Protein AF-A0A1V6PI79-F1 (afdb_monomer_lite)

Structure (mmCIF, N/CA/C/O backbone):
data_AF-A0A1V6PI79-F1
#
_entry.id   AF-A0A1V6PI79-F1
#
loop_
_atom_site.group_PDB
_atom_site.id
_atom_site.type_symbol
_atom_site.label_atom_id
_atom_site.label_alt_id
_atom_site.label_comp_id
_atom_site.label_asym_id
_atom_site.label_entity_id
_atom_site.label_seq_id
_atom_site.pdbx_PDB_ins_code
_atom_site.Cartn_x
_atom_site.Cartn_y
_atom_site.Cartn_z
_atom_site.occupancy
_atom_site.B_iso_or_equiv
_atom_site.auth_seq_id
_atom_site.auth_comp_id
_atom_site.auth_asym_id
_atom_site.auth_atom_id
_atom_site.pdbx_PDB_model_num
ATOM 1 N N . MET A 1 1 ? 9.885 20.110 6.551 1.00 49.41 1 MET A N 1
ATOM 2 C CA . MET A 1 1 ? 9.176 18.878 6.132 1.00 49.41 1 MET A CA 1
ATOM 3 C C . MET A 1 1 ? 8.008 18.507 7.058 1.00 49.41 1 MET A C 1
ATOM 5 O O . MET A 1 1 ? 6.992 18.074 6.544 1.00 49.41 1 MET A O 1
ATOM 9 N N . ALA A 1 2 ? 8.077 18.765 8.374 1.00 46.44 2 ALA A N 1
ATOM 10 C CA . ALA A 1 2 ? 7.014 18.412 9.331 1.00 46.44 2 ALA A CA 1
ATOM 11 C C . ALA A 1 2 ? 5.639 19.081 9.095 1.00 46.44 2 ALA A C 1
ATOM 13 O O . ALA A 1 2 ? 4.614 18.442 9.294 1.00 46.44 2 ALA A O 1
ATOM 14 N N . LYS A 1 3 ? 5.588 20.341 8.636 1.00 42.50 3 LYS A N 1
ATOM 15 C CA . LYS A 1 3 ? 4.326 21.104 8.513 1.00 42.50 3 LYS A CA 1
ATOM 16 C C . LYS A 1 3 ? 3.316 20.467 7.540 1.00 42.50 3 LYS A C 1
ATOM 18 O O . LYS A 1 3 ? 2.138 20.381 7.848 1.00 42.50 3 LYS A O 1
ATOM 23 N N . LYS A 1 4 ? 3.808 19.930 6.418 1.00 51.59 4 LYS A N 1
ATOM 24 C CA . LYS A 1 4 ? 2.984 19.308 5.366 1.00 51.59 4 LYS A CA 1
ATOM 25 C C . LYS A 1 4 ? 2.314 18.011 5.839 1.00 51.59 4 LYS A C 1
ATOM 27 O O . LYS A 1 4 ? 1.198 17.714 5.434 1.00 51.59 4 LYS A O 1
ATOM 32 N N . THR A 1 5 ? 2.992 17.260 6.708 1.00 49.56 5 THR A N 1
ATOM 33 C CA . THR A 1 5 ? 2.476 16.017 7.294 1.00 49.56 5 THR A CA 1
ATOM 34 C C . THR A 1 5 ? 1.290 16.289 8.224 1.00 49.56 5 THR A C 1
ATOM 36 O O . THR A 1 5 ? 0.300 15.568 8.175 1.00 49.56 5 THR A O 1
ATOM 39 N N . TRP A 1 6 ? 1.347 17.370 9.010 1.00 51.69 6 TRP A N 1
ATOM 40 C CA . TRP A 1 6 ? 0.253 17.790 9.896 1.00 51.69 6 TRP A CA 1
ATOM 41 C C . TRP A 1 6 ? -0.976 18.319 9.140 1.00 51.69 6 TRP A C 1
ATOM 43 O O . TRP A 1 6 ? -2.103 18.077 9.568 1.00 51.69 6 TRP A O 1
ATOM 53 N N . ASP A 1 7 ? -0.782 18.983 7.996 1.00 58.84 7 ASP A N 1
ATOM 54 C CA . ASP A 1 7 ? -1.893 19.510 7.187 1.00 58.84 7 ASP A CA 1
ATOM 55 C C . ASP A 1 7 ? -2.795 18.400 6.614 1.00 58.84 7 ASP A C 1
ATOM 57 O O . ASP A 1 7 ? -4.004 18.597 6.478 1.00 58.84 7 ASP A O 1
ATOM 61 N N . ILE A 1 8 ? -2.227 17.229 6.298 1.00 62.56 8 ILE A N 1
ATOM 62 C CA . ILE A 1 8 ? -2.992 16.066 5.820 1.00 62.56 8 ILE A CA 1
ATOM 63 C C . ILE A 1 8 ? -3.825 15.477 6.964 1.00 62.56 8 ILE A C 1
ATOM 65 O O . ILE A 1 8 ? -5.027 15.276 6.802 1.00 62.56 8 ILE A O 1
ATOM 69 N N . LEU A 1 9 ? -3.211 15.263 8.134 1.00 59.34 9 LEU A N 1
ATOM 70 C CA . LEU A 1 9 ? -3.875 14.676 9.304 1.00 59.34 9 LEU A CA 1
ATOM 71 C C . LEU A 1 9 ? -5.095 15.500 9.753 1.00 59.34 9 LEU A C 1
ATOM 73 O O . LEU A 1 9 ? -6.146 14.933 10.028 1.00 59.34 9 LEU A O 1
ATOM 77 N N . ASN A 1 10 ? -4.997 16.834 9.736 1.00 59.88 10 ASN A N 1
ATOM 78 C CA . ASN A 1 10 ? -6.093 17.727 10.139 1.00 59.88 10 ASN A CA 1
ATOM 79 C C . ASN A 1 10 ? -7.277 17.775 9.153 1.00 59.88 10 ASN A C 1
ATOM 81 O O . ASN A 1 10 ? -8.338 18.298 9.497 1.00 59.88 10 ASN A O 1
ATOM 85 N N . LYS A 1 11 ? -7.117 17.269 7.923 1.00 61.94 11 LYS A N 1
ATOM 86 C CA . LYS A 1 11 ? -8.177 17.251 6.898 1.00 61.94 11 LYS A CA 1
ATOM 87 C C . LYS A 1 11 ? -8.848 15.892 6.724 1.00 61.94 11 LYS A C 1
ATOM 89 O O . LYS A 1 11 ? -9.892 15.822 6.075 1.00 61.94 11 LYS A O 1
ATOM 94 N N . ILE A 1 12 ? -8.284 14.827 7.289 1.00 62.84 12 ILE A N 1
ATOM 9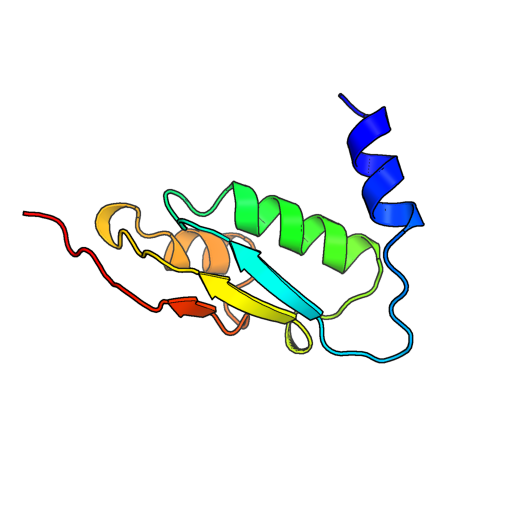5 C CA . ILE A 1 12 ? -8.872 13.489 7.232 1.00 62.84 12 ILE A CA 1
ATOM 96 C C . ILE A 1 12 ? -10.052 13.444 8.213 1.00 62.84 12 ILE A C 1
ATOM 98 O O . ILE A 1 12 ? -9.889 13.270 9.416 1.00 62.84 12 ILE A O 1
ATOM 102 N N . LYS A 1 13 ? -11.269 13.641 7.691 1.00 61.03 13 LYS A N 1
ATOM 103 C CA . LYS A 1 13 ? -12.520 13.369 8.411 1.00 61.03 13 LYS A CA 1
ATOM 104 C C . LYS A 1 13 ? -12.920 11.920 8.162 1.00 61.03 13 LYS A C 1
ATOM 106 O O . LYS A 1 13 ? -13.358 11.583 7.067 1.00 61.03 13 LYS A O 1
ATOM 111 N N . THR A 1 14 ? -12.810 11.080 9.182 1.00 62.41 14 THR A N 1
ATOM 112 C CA . THR A 1 14 ? -13.191 9.662 9.129 1.00 62.41 14 THR A CA 1
ATOM 113 C C . THR A 1 14 ? -14.394 9.419 10.038 1.00 62.41 14 THR A C 1
ATOM 115 O O . THR A 1 14 ? -14.294 8.857 11.123 1.00 62.41 14 THR A O 1
ATOM 118 N N . SER A 1 15 ? -15.583 9.853 9.611 1.00 56.88 15 SER A N 1
ATOM 119 C CA . SER A 1 15 ? -16.830 9.455 10.275 1.00 56.88 15 SER A CA 1
ATOM 120 C C . SER A 1 15 ? -17.207 8.038 9.833 1.00 56.88 15 SER A C 1
ATOM 122 O O . SER A 1 15 ? -17.959 7.872 8.875 1.00 56.88 15 SER A O 1
ATOM 124 N N . GLY A 1 16 ? -16.622 7.012 10.460 1.00 59.06 16 GLY A N 1
ATOM 125 C CA . GLY A 1 16 ? -17.009 5.604 10.255 1.00 59.06 16 GLY A CA 1
ATOM 126 C C . GLY A 1 16 ? -16.957 5.107 8.802 1.00 59.06 16 GLY A C 1
ATOM 127 O O . GLY A 1 16 ? -17.722 4.223 8.434 1.00 59.06 16 GLY A O 1
ATOM 128 N N . SER A 1 17 ? -16.112 5.711 7.963 1.00 70.31 17 SER A N 1
ATOM 129 C CA . SER A 1 17 ? -16.085 5.488 6.513 1.00 70.31 17 SER A CA 1
ATOM 130 C C . SER A 1 17 ? -14.836 4.715 6.094 1.00 70.31 17 SER A C 1
ATOM 132 O O . SER A 1 17 ? -13.747 4.975 6.604 1.00 70.31 17 SER A O 1
ATOM 134 N N . SER A 1 18 ? -14.989 3.806 5.132 1.00 85.56 18 SER A N 1
ATOM 135 C CA . SER A 1 18 ? -13.880 3.134 4.447 1.00 85.56 18 SER A CA 1
ATOM 136 C C . SER A 1 18 ? -13.040 4.134 3.644 1.00 85.56 18 SER A C 1
ATOM 138 O O . SER A 1 18 ? -13.602 4.989 2.955 1.00 85.56 18 SER A O 1
ATOM 140 N N . VAL A 1 19 ? -11.713 4.004 3.675 1.00 89.00 19 VAL A N 1
ATOM 141 C CA . VAL A 1 19 ? -10.780 4.873 2.942 1.00 89.00 19 VAL A CA 1
ATOM 142 C C . VAL A 1 19 ? -10.296 4.177 1.672 1.00 89.00 19 VAL A C 1
ATOM 144 O O . VAL A 1 19 ? -9.772 3.066 1.727 1.00 89.00 19 VAL A O 1
ATOM 147 N N . LEU A 1 20 ? -10.425 4.850 0.526 1.00 91.31 20 LEU A N 1
ATOM 148 C CA . LEU A 1 20 ? -9.791 4.443 -0.728 1.00 91.31 20 LEU A CA 1
ATOM 149 C C . LEU A 1 20 ? -8.556 5.310 -0.983 1.00 91.31 20 LEU A C 1
ATOM 151 O O . LEU A 1 20 ? -8.671 6.523 -1.151 1.00 91.31 20 LEU A O 1
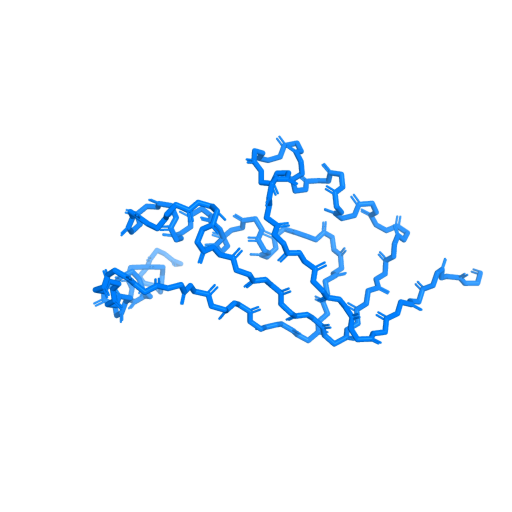ATOM 155 N N . VAL A 1 21 ? -7.386 4.681 -1.049 1.00 91.31 21 VAL A N 1
ATOM 156 C CA . VAL A 1 21 ? -6.148 5.326 -1.501 1.00 91.31 21 VAL A CA 1
ATOM 157 C C . VAL A 1 21 ? -5.957 5.010 -2.978 1.00 91.31 21 VAL A C 1
ATOM 159 O O . VAL A 1 21 ? -5.932 3.839 -3.359 1.00 91.31 21 VAL A O 1
ATOM 162 N N . VAL A 1 22 ? -5.819 6.049 -3.800 1.00 92.38 22 VAL A N 1
ATOM 163 C CA . VAL A 1 22 ? -5.524 5.922 -5.231 1.00 92.38 22 VAL A CA 1
ATOM 164 C C . VAL A 1 22 ? -4.119 6.443 -5.492 1.00 92.38 22 VAL A C 1
ATOM 166 O O . VAL A 1 22 ? -3.802 7.555 -5.072 1.00 92.38 22 VAL A O 1
ATOM 169 N N . ASP A 1 23 ? -3.304 5.647 -6.177 1.00 90.19 23 ASP A N 1
ATOM 170 C CA . ASP A 1 23 ? -1.961 6.036 -6.618 1.00 90.19 23 ASP A CA 1
ATOM 171 C C . ASP A 1 23 ? -1.758 5.666 -8.093 1.00 90.19 23 ASP A C 1
ATOM 173 O O . ASP A 1 23 ? -2.439 4.788 -8.633 1.00 90.19 23 ASP A O 1
ATOM 177 N N . ASP A 1 24 ? -0.830 6.325 -8.773 1.00 91.19 24 ASP A N 1
ATOM 178 C CA . ASP A 1 24 ? -0.518 6.005 -10.166 1.00 91.19 24 ASP A CA 1
ATOM 179 C C . ASP A 1 24 ? 0.266 4.687 -10.259 1.00 91.19 24 ASP A C 1
ATOM 181 O O . ASP A 1 24 ? -0.131 3.747 -10.954 1.00 91.19 24 ASP A O 1
ATOM 185 N N . VAL A 1 25 ? 1.347 4.575 -9.497 1.00 90.81 25 VAL A N 1
ATOM 186 C CA . VAL A 1 25 ? 2.311 3.489 -9.581 1.00 90.81 25 VAL A CA 1
ATOM 187 C C . VAL A 1 25 ? 2.716 3.064 -8.185 1.00 90.81 25 VAL A C 1
ATOM 189 O O . VAL A 1 25 ? 3.285 3.829 -7.414 1.00 90.81 25 VAL A O 1
ATOM 192 N N . LEU A 1 26 ? 2.564 1.777 -7.887 1.00 88.56 26 LEU A N 1
ATOM 193 C CA . LEU A 1 26 ? 3.181 1.218 -6.689 1.00 88.56 26 LEU A CA 1
ATOM 194 C C . LEU A 1 26 ? 4.534 0.577 -7.087 1.00 88.56 26 LEU A C 1
ATOM 196 O O . LEU A 1 26 ? 4.623 -0.513 -7.648 1.00 88.56 26 LEU A O 1
ATOM 200 N N . ALA A 1 27 ? 5.615 1.322 -6.862 1.00 85.00 27 ALA A N 1
ATOM 201 C CA . ALA A 1 27 ? 6.983 0.881 -7.142 1.00 85.00 27 ALA A CA 1
ATOM 202 C C . ALA A 1 27 ? 7.547 0.094 -5.947 1.00 85.00 27 ALA A C 1
ATOM 204 O O . ALA A 1 27 ? 7.238 -1.080 -5.785 1.00 85.00 27 ALA A O 1
ATOM 205 N N . THR A 1 28 ? 8.309 0.733 -5.053 1.00 85.62 28 THR A N 1
ATOM 206 C CA . THR A 1 28 ? 8.890 0.075 -3.864 1.00 85.62 28 THR A CA 1
ATOM 207 C C . THR A 1 28 ? 7.875 -0.193 -2.752 1.00 85.62 28 THR A C 1
ATOM 209 O O . THR A 1 28 ? 8.080 -1.089 -1.941 1.00 85.62 28 THR A O 1
ATOM 212 N N . GLY A 1 29 ? 6.784 0.576 -2.692 1.00 88.12 29 GLY A N 1
ATOM 213 C CA . GLY A 1 29 ? 5.788 0.513 -1.615 1.00 88.12 29 GLY A CA 1
ATOM 214 C C . GLY A 1 29 ? 6.044 1.431 -0.424 1.00 88.12 29 GLY A C 1
ATOM 215 O O . GLY A 1 29 ? 5.204 1.497 0.468 1.00 88.12 29 GLY A O 1
ATOM 216 N N . GLN A 1 30 ? 7.134 2.203 -0.419 1.00 90.50 30 GLN A N 1
ATOM 217 C CA . GLN A 1 30 ? 7.443 3.122 0.683 1.00 90.50 30 GLN A CA 1
ATOM 218 C C . GLN A 1 30 ? 6.416 4.252 0.834 1.00 90.50 30 GLN A C 1
ATOM 220 O O . GLN A 1 30 ? 5.989 4.525 1.956 1.00 90.50 30 GLN A O 1
ATOM 225 N N . THR A 1 31 ? 5.982 4.866 -0.274 1.00 90.19 31 THR A N 1
ATOM 226 C CA . THR A 1 31 ? 4.934 5.904 -0.268 1.00 90.19 31 THR A CA 1
ATOM 227 C C . THR A 1 31 ? 3.668 5.384 0.400 1.00 90.19 31 THR A C 1
ATOM 229 O O . THR A 1 31 ? 3.120 6.012 1.302 1.00 90.19 31 THR A O 1
ATOM 232 N N . LEU A 1 32 ? 3.260 4.176 0.023 1.00 90.62 32 LEU A N 1
ATOM 233 C CA . LEU A 1 32 ? 2.051 3.550 0.527 1.00 90.62 32 LEU A CA 1
ATOM 234 C C . LEU A 1 32 ? 2.159 3.175 2.009 1.00 90.62 32 LEU A C 1
ATOM 236 O O . LEU A 1 32 ? 1.229 3.429 2.768 1.00 90.62 32 LEU A O 1
ATOM 240 N N . CYS A 1 33 ? 3.311 2.662 2.454 1.00 92.06 33 CYS A N 1
ATOM 241 C CA . CYS A 1 33 ? 3.574 2.444 3.877 1.00 92.06 33 CYS A CA 1
ATOM 242 C C . CYS A 1 33 ? 3.477 3.744 4.688 1.00 92.06 33 CYS A C 1
ATOM 244 O O . CYS A 1 33 ? 2.944 3.734 5.795 1.00 92.06 33 CYS A O 1
ATOM 246 N N . ALA A 1 34 ? 3.986 4.863 4.162 1.00 91.50 34 ALA A N 1
ATOM 247 C CA . ALA A 1 34 ? 3.890 6.154 4.837 1.00 91.50 34 ALA A CA 1
ATOM 248 C C . ALA A 1 34 ? 2.435 6.637 4.932 1.00 91.50 34 ALA A C 1
ATOM 250 O O . ALA A 1 34 ? 2.005 7.054 6.005 1.00 91.50 34 ALA A O 1
ATOM 251 N N . VAL A 1 35 ? 1.662 6.523 3.847 1.00 90.44 35 VAL A N 1
ATOM 252 C CA . VAL A 1 35 ? 0.230 6.864 3.834 1.00 90.44 35 VAL A CA 1
ATOM 253 C C . VAL A 1 35 ? -0.552 6.013 4.835 1.00 90.44 35 VAL A C 1
ATOM 255 O O . VAL A 1 35 ? -1.326 6.555 5.618 1.00 90.44 35 VAL A O 1
ATOM 258 N N . LEU A 1 36 ? -0.316 4.701 4.870 1.00 91.44 36 LEU A N 1
ATOM 259 C CA . LEU A 1 36 ? -0.992 3.794 5.801 1.00 91.44 36 LEU A CA 1
ATOM 260 C C . LEU A 1 36 ? -0.675 4.114 7.267 1.00 91.44 36 LEU A C 1
ATOM 262 O O . LEU A 1 36 ? -1.586 4.127 8.089 1.00 91.44 36 LEU A O 1
ATOM 266 N N . ARG A 1 37 ? 0.576 4.472 7.586 1.00 91.94 37 ARG A N 1
ATOM 267 C CA . ARG A 1 37 ? 0.942 4.965 8.927 1.00 91.94 37 ARG A CA 1
ATOM 268 C C . ARG A 1 37 ? 0.216 6.259 9.287 1.00 91.94 37 ARG A C 1
ATOM 270 O O . ARG A 1 37 ? -0.184 6.434 10.431 1.00 91.94 37 ARG A O 1
ATOM 277 N N . LEU A 1 38 ? 0.040 7.176 8.33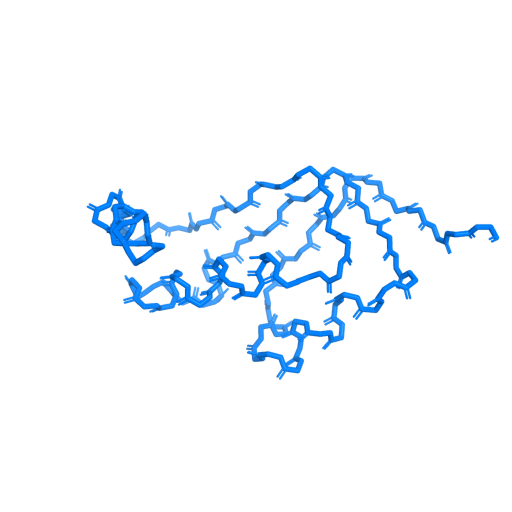4 1.00 89.00 38 LEU A N 1
ATOM 278 C CA . LEU A 1 38 ? -0.720 8.405 8.582 1.00 89.00 38 LEU A CA 1
ATOM 279 C C . LEU A 1 38 ? -2.191 8.099 8.870 1.00 89.00 38 LEU A C 1
ATOM 281 O O . LEU A 1 38 ? -2.748 8.657 9.809 1.00 89.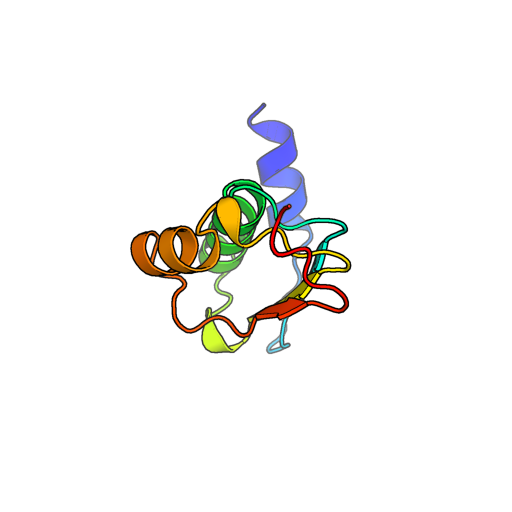00 38 LEU A O 1
ATOM 285 N N . LEU A 1 39 ? -2.800 7.188 8.110 1.00 87.38 39 LEU A N 1
ATOM 286 C CA . LEU A 1 39 ? -4.181 6.760 8.335 1.00 87.38 39 LEU A CA 1
ATOM 287 C C . LEU A 1 39 ? -4.353 6.080 9.703 1.00 87.38 39 LEU A C 1
ATOM 289 O O . LEU A 1 39 ? -5.298 6.397 10.426 1.00 87.38 39 LEU A O 1
ATOM 293 N N . GLU A 1 40 ? -3.405 5.236 10.104 1.00 87.38 40 GLU A N 1
ATOM 294 C CA . GLU A 1 40 ? -3.378 4.613 11.432 1.00 87.38 40 GLU A CA 1
ATOM 295 C C . GLU A 1 40 ? -3.328 5.662 12.558 1.00 87.38 40 GLU A C 1
ATOM 297 O O . GLU A 1 40 ? -4.113 5.588 13.502 1.00 87.38 40 GLU A O 1
ATOM 302 N N . ILE A 1 41 ? -2.491 6.703 12.423 1.00 87.69 41 ILE A N 1
ATOM 303 C CA . ILE A 1 41 ? -2.425 7.825 13.382 1.00 87.69 41 ILE A CA 1
ATOM 304 C C . ILE A 1 41 ? -3.768 8.571 13.478 1.00 87.69 41 ILE A C 1
ATOM 306 O O . ILE A 1 41 ? -4.105 9.096 14.537 1.00 87.69 41 ILE A O 1
ATOM 310 N N . THR A 1 42 ? -4.561 8.597 12.403 1.00 82.31 42 THR A N 1
ATOM 311 C CA . THR A 1 42 ? -5.917 9.184 12.403 1.00 82.31 42 THR A CA 1
ATOM 312 C C . THR A 1 42 ? -7.010 8.242 12.924 1.00 82.31 42 THR A C 1
ATOM 314 O O . THR A 1 42 ? -8.187 8.598 12.893 1.00 82.31 42 THR A O 1
ATOM 317 N N . GLY A 1 43 ? -6.651 7.046 13.402 1.00 85.31 43 GLY A N 1
ATOM 318 C CA . GLY A 1 43 ? -7.593 6.060 13.936 1.00 85.31 43 GLY A CA 1
ATOM 319 C C . GLY A 1 43 ? -8.311 5.222 12.874 1.00 85.31 43 GLY A C 1
ATOM 320 O O . GLY A 1 43 ? -9.274 4.527 13.195 1.00 85.31 43 GLY A O 1
ATOM 321 N N . VAL A 1 44 ? -7.865 5.263 11.615 1.00 87.38 44 VAL A N 1
ATOM 322 C CA . VAL A 1 44 ? -8.396 4.393 10.558 1.00 87.38 44 VAL A CA 1
ATOM 323 C C . VAL A 1 44 ? -7.779 3.012 10.710 1.00 87.38 44 VAL A C 1
ATOM 325 O O . VAL A 1 44 ? -6.558 2.857 10.660 1.00 87.38 44 VAL A O 1
ATOM 328 N N . ARG A 1 45 ? -8.623 1.991 10.873 1.00 87.50 45 ARG A N 1
ATOM 329 C CA . ARG A 1 45 ? -8.153 0.607 10.929 1.00 87.50 45 ARG A CA 1
ATOM 330 C C . ARG A 1 45 ? -7.740 0.153 9.539 1.00 87.50 45 ARG A C 1
ATOM 332 O O . ARG A 1 45 ? -8.395 0.464 8.548 1.00 87.50 45 ARG A O 1
ATOM 339 N N . THR A 1 46 ? -6.700 -0.662 9.465 1.00 86.88 46 THR A N 1
ATOM 340 C CA . THR A 1 46 ? -6.169 -1.175 8.199 1.00 86.88 46 THR A CA 1
ATOM 341 C C . THR A 1 46 ? -7.189 -1.977 7.393 1.00 86.88 46 THR A C 1
ATOM 343 O O . THR A 1 46 ? -7.139 -1.940 6.168 1.00 86.88 46 THR A O 1
ATOM 346 N N . GLN A 1 47 ? -8.134 -2.661 8.054 1.00 88.12 47 GLN A N 1
ATOM 347 C CA . GLN A 1 47 ? -9.196 -3.414 7.370 1.00 88.12 47 GLN A CA 1
ATOM 348 C C . GLN A 1 47 ? -10.209 -2.506 6.657 1.00 88.12 47 GLN A C 1
ATOM 350 O O . GLN A 1 47 ? -10.885 -2.948 5.732 1.00 88.12 47 GLN A O 1
ATOM 355 N N . ASP A 1 48 ? -10.296 -1.238 7.065 1.00 89.56 48 ASP A N 1
ATOM 356 C CA . ASP A 1 48 ? -11.184 -0.244 6.463 1.00 89.56 48 ASP A CA 1
ATOM 357 C C . ASP A 1 48 ? -10.493 0.518 5.314 1.00 89.56 48 ASP A C 1
ATOM 359 O O . ASP A 1 48 ? -11.075 1.445 4.746 1.00 89.56 48 ASP A O 1
ATOM 363 N N . VAL A 1 49 ? -9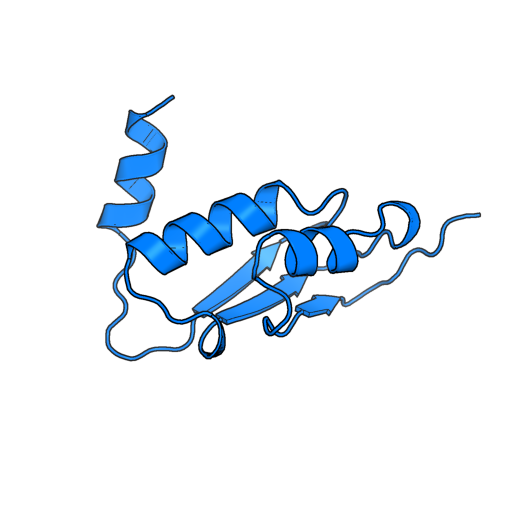.257 0.143 4.953 1.00 91.25 49 VAL A N 1
ATOM 364 C CA . VAL A 1 49 ? -8.490 0.750 3.858 1.00 91.25 49 VAL A CA 1
ATOM 365 C C . VAL A 1 49 ? -8.462 -0.180 2.648 1.00 91.25 49 VAL A C 1
ATOM 367 O O . VAL A 1 49 ? -8.088 -1.348 2.733 1.00 91.25 49 VAL A O 1
ATOM 370 N N . SER A 1 50 ? -8.808 0.360 1.483 1.00 92.62 50 SER A N 1
ATOM 371 C CA . SER A 1 50 ? -8.551 -0.264 0.185 1.00 92.62 50 SER A CA 1
ATOM 372 C C . SER A 1 50 ? -7.621 0.609 -0.642 1.00 92.62 50 SER A C 1
ATOM 374 O O . SER A 1 50 ? -7.655 1.836 -0.567 1.00 92.62 50 SER A O 1
ATOM 376 N N . ILE A 1 51 ? -6.780 -0.032 -1.443 1.00 93.19 51 ILE A N 1
ATOM 377 C CA . ILE A 1 51 ? -5.765 0.623 -2.259 1.00 93.19 51 ILE A CA 1
ATOM 378 C C . ILE A 1 51 ? -6.002 0.242 -3.710 1.00 93.19 51 ILE A C 1
ATOM 380 O O . ILE A 1 51 ? -6.151 -0.936 -4.043 1.00 93.19 51 ILE A O 1
ATOM 384 N N . MET A 1 52 ? -6.007 1.246 -4.575 1.00 94.25 52 MET A N 1
ATOM 385 C CA . MET A 1 52 ? -6.110 1.081 -6.012 1.00 94.25 52 MET A CA 1
ATOM 386 C C . MET A 1 52 ? -4.937 1.785 -6.677 1.00 94.25 52 MET A C 1
ATOM 388 O O . MET A 1 52 ? -4.727 2.975 -6.472 1.00 94.25 52 MET A O 1
ATOM 392 N N . VAL A 1 53 ? -4.176 1.047 -7.477 1.00 93.12 53 VAL A N 1
ATOM 393 C CA . VAL A 1 53 ? -3.067 1.611 -8.251 1.00 93.12 53 VAL A CA 1
ATOM 394 C C . VAL A 1 53 ? -3.238 1.320 -9.728 1.00 93.12 53 VAL A C 1
ATOM 396 O O . VAL A 1 53 ? -3.750 0.259 -10.096 1.00 93.12 53 VAL A O 1
ATOM 399 N N . VAL A 1 54 ? -2.816 2.246 -10.585 1.00 93.44 54 VAL A N 1
ATOM 400 C CA . VAL A 1 54 ? -2.904 2.029 -12.033 1.00 93.44 54 VAL A CA 1
ATOM 401 C C . VAL A 1 54 ? -1.894 0.965 -12.461 1.00 93.44 54 VAL A C 1
ATOM 403 O O . VAL A 1 54 ? -2.280 0.005 -13.122 1.00 93.44 54 VAL A O 1
ATOM 406 N N . ALA A 1 55 ? -0.637 1.067 -12.020 1.00 91.69 55 ALA A N 1
ATOM 407 C CA . ALA A 1 55 ? 0.423 0.134 -12.398 1.00 91.69 55 ALA A CA 1
ATOM 408 C C . ALA A 1 55 ? 1.106 -0.564 -11.208 1.00 91.69 55 ALA A C 1
ATOM 410 O O . ALA A 1 55 ? 1.383 0.020 -10.150 1.00 91.69 55 ALA A O 1
ATOM 411 N N . GLU A 1 56 ? 1.420 -1.843 -11.418 1.00 90.75 56 GLU A N 1
ATOM 412 C CA . GLU A 1 56 ? 2.228 -2.692 -10.552 1.00 90.75 56 GLU A CA 1
ATOM 413 C C . GLU A 1 56 ? 3.547 -3.103 -11.174 1.00 90.75 56 GLU A C 1
ATOM 415 O O . GLU A 1 56 ? 3.564 -3.569 -12.298 1.00 90.75 56 GLU A O 1
ATOM 420 N N . PHE A 1 57 ? 4.637 -2.965 -10.412 1.00 87.62 57 PHE A N 1
ATOM 421 C CA . PHE A 1 57 ? 5.953 -3.505 -10.750 1.00 87.62 57 PHE A CA 1
ATOM 422 C C . PHE A 1 57 ? 6.357 -4.554 -9.697 1.00 87.62 57 PHE A C 1
ATOM 424 O O . PHE A 1 57 ? 6.967 -4.204 -8.676 1.00 87.62 57 PHE A O 1
ATOM 431 N N . PRO A 1 58 ? 6.011 -5.843 -9.886 1.00 81.19 58 PRO A N 1
ATOM 432 C CA . PRO A 1 58 ? 6.265 -6.905 -8.909 1.00 81.19 58 PRO A CA 1
ATOM 433 C C . PRO A 1 58 ? 7.740 -7.126 -8.581 1.00 81.19 58 PRO A C 1
ATOM 435 O O . PRO A 1 58 ? 8.045 -7.577 -7.477 1.00 81.19 58 PRO A O 1
ATOM 438 N N . VAL A 1 59 ? 8.654 -6.763 -9.492 1.00 81.94 59 VAL A N 1
ATOM 439 C CA . VAL A 1 59 ? 10.115 -6.863 -9.309 1.00 81.94 59 VAL A CA 1
ATOM 440 C C . VAL A 1 59 ? 10.592 -6.240 -7.992 1.00 81.94 59 VAL A C 1
ATOM 442 O O . VAL A 1 59 ? 11.535 -6.722 -7.369 1.00 81.94 59 VAL A O 1
ATOM 445 N N . HIS A 1 60 ? 9.891 -5.218 -7.501 1.00 80.19 60 HIS A N 1
ATOM 446 C CA . HIS A 1 60 ? 10.225 -4.543 -6.251 1.00 80.19 60 HIS A CA 1
ATOM 447 C C . HIS A 1 60 ? 9.704 -5.246 -4.987 1.00 80.19 60 HIS A C 1
ATOM 449 O O . HIS A 1 60 ? 9.868 -4.711 -3.892 1.00 80.19 60 HIS A O 1
ATOM 455 N N . ARG A 1 61 ? 9.045 -6.411 -5.105 1.00 81.00 61 ARG A N 1
ATOM 456 C CA . ARG A 1 61 ? 8.447 -7.187 -3.994 1.00 81.00 61 ARG A CA 1
ATOM 457 C C . ARG A 1 61 ? 7.619 -6.331 -3.031 1.00 81.00 61 ARG A C 1
ATOM 459 O O . ARG A 1 61 ? 7.530 -6.577 -1.831 1.00 81.00 61 ARG A O 1
ATOM 466 N N . ARG A 1 62 ? 6.967 -5.309 -3.571 1.00 78.94 62 ARG A N 1
ATOM 467 C CA . ARG A 1 62 ? 6.272 -4.245 -2.834 1.00 78.94 62 ARG A CA 1
ATOM 468 C C . ARG A 1 62 ? 5.212 -4.754 -1.847 1.00 78.94 62 ARG A C 1
ATOM 470 O O . ARG A 1 62 ? 5.067 -4.216 -0.753 1.00 78.94 62 ARG A O 1
ATOM 477 N N . ARG A 1 63 ? 4.513 -5.843 -2.189 1.00 83.81 63 ARG A N 1
ATOM 478 C CA . ARG A 1 63 ? 3.532 -6.498 -1.305 1.00 83.81 63 ARG A CA 1
ATOM 479 C C . ARG A 1 63 ? 4.199 -7.177 -0.101 1.00 83.81 63 ARG A C 1
ATOM 481 O O . ARG A 1 63 ? 3.623 -7.198 0.982 1.00 83.81 63 ARG A O 1
ATOM 488 N N . GLU A 1 64 ? 5.425 -7.676 -0.256 1.00 87.88 64 GLU A N 1
ATOM 489 C CA . GLU A 1 64 ? 6.237 -8.200 0.848 1.00 87.88 64 GLU A CA 1
ATOM 490 C C . GLU A 1 64 ? 6.666 -7.073 1.797 1.00 87.88 64 GLU A C 1
ATOM 492 O O . GLU A 1 64 ? 6.561 -7.227 3.013 1.00 87.88 64 GLU A O 1
ATOM 497 N N . LEU A 1 65 ? 7.071 -5.912 1.263 1.00 89.69 65 LEU A N 1
ATOM 498 C CA . LEU A 1 65 ? 7.398 -4.745 2.088 1.00 89.69 65 LEU A CA 1
ATOM 499 C C . LEU A 1 65 ? 6.204 -4.314 2.949 1.00 89.69 65 LEU A C 1
ATOM 501 O O . LEU A 1 65 ? 6.368 -4.083 4.145 1.00 89.69 65 LEU A O 1
ATOM 505 N N . LEU A 1 66 ? 5.009 -4.237 2.360 1.00 90.00 66 LEU A N 1
ATOM 506 C CA . LEU A 1 66 ? 3.782 -3.884 3.078 1.00 90.00 66 LEU A CA 1
ATOM 507 C C . LEU A 1 66 ? 3.474 -4.879 4.200 1.00 90.00 66 LEU A C 1
ATOM 509 O O . LEU A 1 66 ? 3.210 -4.457 5.323 1.00 90.00 66 LEU A O 1
ATOM 513 N N . ARG A 1 67 ? 3.610 -6.188 3.943 1.00 91.00 67 ARG A N 1
ATOM 514 C CA . ARG A 1 67 ? 3.496 -7.230 4.981 1.00 91.00 67 ARG A CA 1
ATOM 515 C C . ARG A 1 67 ? 4.499 -7.018 6.113 1.00 91.00 67 ARG A C 1
ATOM 517 O O . ARG A 1 67 ? 4.103 -6.997 7.273 1.00 91.00 67 ARG A O 1
ATOM 524 N N . ARG A 1 68 ? 5.777 -6.788 5.789 1.00 92.06 68 ARG A N 1
ATOM 525 C CA . ARG A 1 68 ? 6.836 -6.505 6.779 1.00 92.06 68 ARG A CA 1
ATOM 526 C C . ARG A 1 68 ? 6.587 -5.218 7.568 1.00 92.06 68 ARG A C 1
ATOM 528 O O . ARG A 1 68 ? 7.052 -5.103 8.695 1.00 92.06 68 ARG A O 1
ATOM 535 N N . CYS A 1 69 ? 5.858 -4.267 6.991 1.00 90.62 69 CYS A N 1
ATOM 536 C CA . CYS A 1 69 ? 5.457 -3.029 7.654 1.00 90.62 69 CYS A CA 1
ATOM 537 C C . CYS A 1 69 ? 4.187 -3.165 8.513 1.00 90.62 69 CYS A C 1
ATOM 539 O O . CYS A 1 69 ? 3.774 -2.165 9.089 1.00 90.62 69 CYS A O 1
ATOM 541 N N . GLY A 1 70 ? 3.583 -4.358 8.610 1.00 91.69 70 GLY A N 1
ATOM 542 C CA . GLY A 1 70 ? 2.346 -4.596 9.367 1.00 91.69 70 GLY A CA 1
ATOM 543 C C . GLY A 1 70 ? 1.057 -4.395 8.563 1.00 91.69 70 GLY A C 1
ATOM 544 O O . GLY A 1 70 ? -0.036 -4.513 9.104 1.00 91.69 70 GLY A O 1
ATOM 545 N N . PHE A 1 71 ? 1.162 -4.140 7.259 1.00 91.88 71 PHE A N 1
ATOM 546 C CA . PHE A 1 71 ? 0.041 -3.828 6.368 1.00 91.88 71 PHE A CA 1
ATOM 547 C C . PHE A 1 71 ? -0.317 -4.986 5.427 1.00 91.88 71 PHE A C 1
ATOM 549 O O . PHE A 1 71 ? -0.768 -4.774 4.303 1.00 91.88 71 PHE A O 1
ATOM 556 N N . GLY A 1 72 ? -0.088 -6.226 5.866 1.00 88.81 72 GLY A N 1
ATOM 557 C CA . GLY A 1 72 ? -0.327 -7.422 5.053 1.00 88.81 72 GLY A CA 1
ATOM 558 C C . GLY A 1 72 ? -1.795 -7.677 4.709 1.00 88.81 72 GLY A C 1
ATOM 559 O O . GLY A 1 72 ? -2.070 -8.244 3.655 1.00 88.81 72 GLY A O 1
ATOM 560 N N . GLU A 1 73 ? -2.704 -7.212 5.566 1.00 87.06 73 GLU A N 1
ATOM 561 C CA . GLU A 1 73 ? -4.159 -7.384 5.442 1.00 87.06 73 GLU A CA 1
ATOM 562 C C . GLU A 1 73 ? -4.826 -6.321 4.554 1.00 87.06 73 GLU A C 1
ATOM 564 O O . GLU A 1 73 ? -6.032 -6.371 4.321 1.00 87.06 73 GLU A O 1
ATOM 569 N N . VAL A 1 74 ? -4.072 -5.332 4.058 1.00 90.75 74 VAL A N 1
ATOM 570 C CA . VAL A 1 74 ? -4.654 -4.266 3.239 1.00 90.75 74 VAL A CA 1
ATOM 571 C C . VAL A 1 74 ? -4.995 -4.789 1.850 1.00 90.75 74 VAL A C 1
ATOM 573 O O . VAL A 1 74 ? -4.155 -5.350 1.142 1.00 90.75 74 VAL A O 1
ATOM 576 N N . ASN A 1 75 ? -6.230 -4.545 1.425 1.00 90.94 75 ASN A N 1
ATOM 577 C CA . ASN A 1 75 ? -6.685 -4.904 0.092 1.00 90.94 75 ASN A CA 1
ATOM 578 C C . ASN A 1 75 ? -6.052 -3.982 -0.964 1.00 90.94 75 ASN A C 1
ATOM 580 O O . ASN A 1 75 ? -6.343 -2.787 -1.003 1.00 90.94 75 ASN A O 1
ATOM 584 N N . ILE A 1 76 ? -5.213 -4.541 -1.842 1.00 90.44 76 ILE A N 1
ATOM 585 C CA . ILE A 1 76 ? -4.526 -3.804 -2.915 1.00 90.44 76 ILE A CA 1
ATOM 586 C C . ILE A 1 76 ? -4.917 -4.367 -4.273 1.00 90.44 76 ILE A C 1
ATOM 588 O O . ILE A 1 76 ? -4.564 -5.504 -4.614 1.00 90.44 76 ILE A O 1
ATOM 592 N N . ARG A 1 77 ? -5.567 -3.523 -5.074 1.00 92.81 77 ARG A N 1
ATOM 593 C CA . ARG A 1 77 ? -5.911 -3.784 -6.471 1.00 92.81 77 ARG A CA 1
ATOM 594 C C . ARG A 1 77 ? -4.999 -2.991 -7.394 1.00 92.81 77 ARG A C 1
ATOM 596 O O . ARG A 1 77 ? -4.727 -1.815 -7.162 1.00 92.81 77 ARG A O 1
ATOM 603 N N . SER A 1 78 ? -4.538 -3.640 -8.452 1.00 91.75 78 SER A N 1
ATOM 604 C CA . SER A 1 78 ? -3.750 -3.012 -9.509 1.00 91.75 78 SER A CA 1
ATOM 605 C C . SER A 1 78 ? -4.471 -3.207 -10.829 1.00 91.75 78 SER A C 1
ATOM 607 O O . SER A 1 78 ? -4.948 -4.308 -11.095 1.00 91.75 78 SER A O 1
ATOM 609 N N . LEU A 1 79 ? -4.605 -2.138 -11.614 1.00 91.50 79 LEU A N 1
ATOM 610 C CA . LEU A 1 79 ? -5.243 -2.225 -12.928 1.00 91.50 79 LEU A CA 1
ATOM 611 C C . LEU A 1 79 ? -4.335 -2.923 -13.945 1.00 91.50 79 LEU A C 1
ATOM 613 O O . LEU A 1 79 ? -4.824 -3.666 -14.789 1.00 91.50 79 LEU A O 1
ATOM 617 N N . LEU A 1 80 ? -3.025 -2.704 -13.838 1.00 91.50 80 LEU A N 1
ATOM 618 C CA . LEU A 1 80 ? -1.996 -3.294 -14.690 1.00 91.50 80 LEU A CA 1
ATOM 619 C C . LEU A 1 80 ? -0.872 -3.871 -13.820 1.00 91.50 80 LEU A C 1
ATOM 621 O O . LEU A 1 80 ? -0.507 -3.259 -12.817 1.00 91.50 80 LEU A O 1
ATOM 625 N N . SER A 1 81 ? -0.304 -5.013 -14.218 1.00 87.12 81 SER A N 1
ATOM 626 C CA . SER A 1 81 ? 0.939 -5.569 -13.659 1.00 87.12 81 SER A CA 1
ATOM 627 C C . SER A 1 81 ? 1.978 -5.687 -14.765 1.00 87.12 81 SER A C 1
ATOM 629 O O . SER A 1 81 ? 1.706 -6.258 -15.818 1.00 87.12 81 SER A O 1
ATOM 631 N N . PHE A 1 82 ? 3.152 -5.118 -14.524 1.00 84.56 82 PHE A N 1
ATOM 632 C CA . PHE A 1 82 ? 4.317 -5.154 -15.391 1.00 84.56 82 PHE A CA 1
ATOM 633 C C . PHE A 1 82 ? 5.374 -6.029 -14.727 1.00 84.56 82 PHE A C 1
ATOM 635 O O . PHE A 1 82 ? 6.131 -5.567 -13.872 1.00 84.56 82 PHE A O 1
ATOM 642 N N . ASP A 1 83 ? 5.428 -7.294 -15.132 1.00 71.19 83 ASP A N 1
ATOM 643 C CA . ASP A 1 83 ? 6.241 -8.326 -14.475 1.00 71.19 83 ASP A CA 1
ATOM 644 C C . ASP A 1 83 ? 7.757 -8.189 -14.732 1.00 71.19 83 ASP A C 1
ATOM 646 O O . ASP A 1 83 ? 8.549 -8.957 -14.191 1.00 71.19 83 ASP A O 1
ATOM 650 N N . GLY A 1 84 ? 8.172 -7.151 -15.468 1.00 64.50 84 GLY A N 1
ATOM 651 C CA . GLY A 1 84 ? 9.548 -6.955 -15.921 1.00 64.50 84 GLY A CA 1
ATOM 652 C C . GLY A 1 84 ? 9.891 -7.902 -17.075 1.00 64.50 84 GLY A C 1
ATOM 653 O O . GLY A 1 84 ? 9.421 -9.036 -17.115 1.00 64.50 84 GLY A O 1
ATOM 654 N N . ALA A 1 85 ? 10.669 -7.412 -18.039 1.00 50.66 85 ALA A N 1
ATOM 655 C CA . ALA A 1 85 ? 11.322 -8.244 -19.049 1.00 50.66 85 ALA A CA 1
ATOM 656 C C . ALA A 1 85 ? 12.721 -8.637 -18.563 1.00 50.66 85 ALA A C 1
ATOM 658 O O . ALA A 1 85 ? 13.345 -7.790 -17.877 1.00 50.66 85 ALA A O 1
#

Sequence (85 aa):
MAKKTWDILNKIKTSGSSVLVVDDVLATGQTLCAVLRLLEITGVRTQDVSIMVVAEFPVHRRRELLRRCGFGEVNIRSLLSFDGA

Foldseek 3Di:
DVVVLVVVLVPDDCPVAQEEAEEAEDALQPVVLVVVVSCVVSVNDLLSYEYEYAEYACVNVNLVVCVVSVNNNHHYYYNYYDPDD

Secondary structure (DSSP, 8-state):
-HHHHHHHHTT---SS-PEEEEEEEESSSHHHHHHHHHHHHTT--GGGEEEEEEEE-GGG-HHHHHHHTT-TT-EEEEEEE----

Radius of gyration: 13.35 Å; chains: 1; bounding box: 28×29×33 Å

Organism: NCBI:txid416450

pLDDT: mean 81.6, std 14.11, range [42.5, 94.25]

InterPro domains:
  IPR000836 Phosphoribosyltransferase domain [PF00156] (10-56)
  IPR000836 Phosphoribosyltransferase domain [cd06223] (16-65)
  IPR029057 Phosphoribosyltransferase-like [G3DSA:3.40.50.2020] (2-78)
  IPR029057 Phosphori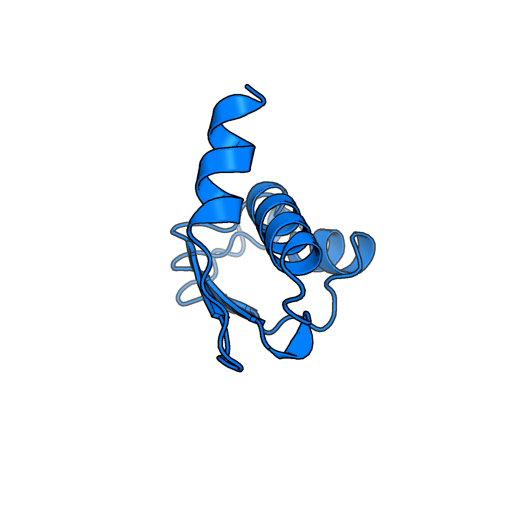bosyltransferase-like [SSF53271] (11-70)